Protein AF-A0A7J6I9T3-F1 (afdb_monomer_lite)

pLDDT: mean 80.14, std 11.34, range [37.78, 90.25]

Foldseek 3Di:
DPPDPVVVVVVVVVVLVPDDPVQSVQWDWDQDPVRDIDIDRNVPDDPVRVVVVVVVLVVVCVVPVPVSVVVVVVVVVD

Radius of gyration: 13.7 Å; chains: 1; bounding box: 36×30×32 Å

Sequence (78 aa):
MRINGEDEEALRWAVLERLPTYKRVRRGIFKDVVGDTKEVDVSELESPEQKLLLERLVNAVEDDPGRFFDRMRRRFDA

Organism: Cannabis sativa (NCBI:txid3483)

Structure (mmCIF, N/CA/C/O backbone):
data_AF-A0A7J6I9T3-F1
#
_entry.id   AF-A0A7J6I9T3-F1
#
loop_
_atom_site.group_PDB
_atom_site.id
_atom_site.type_symbol
_atom_site.label_atom_id
_atom_site.label_alt_id
_atom_site.label_comp_id
_atom_site.label_asym_id
_atom_site.label_entity_id
_atom_site.label_seq_id
_atom_site.pdbx_PDB_ins_code
_atom_site.Cartn_x
_atom_site.Cartn_y
_atom_site.Cartn_z
_atom_site.occupancy
_atom_site.B_iso_or_equiv
_atom_site.auth_seq_id
_atom_site.auth_comp_id
_atom_site.auth_asym_id
_atom_site.auth_atom_id
_atom_site.pdbx_PDB_model_num
ATOM 1 N N . MET A 1 1 ? 27.119 -7.924 -7.949 1.00 37.78 1 MET A N 1
ATOM 2 C CA . MET A 1 1 ? 25.997 -8.877 -7.845 1.00 37.78 1 MET A CA 1
ATOM 3 C C . MET A 1 1 ? 25.415 -8.742 -6.443 1.00 37.78 1 MET A C 1
ATOM 5 O O . MET A 1 1 ? 25.940 -9.340 -5.517 1.00 37.78 1 MET A O 1
ATOM 9 N N . ARG A 1 2 ? 24.446 -7.834 -6.252 1.00 40.28 2 ARG A N 1
ATOM 10 C CA . ARG A 1 2 ? 23.683 -7.709 -4.998 1.00 40.28 2 ARG A CA 1
ATOM 11 C C . ARG A 1 2 ? 22.374 -8.467 -5.190 1.00 40.28 2 ARG A C 1
ATOM 13 O O . ARG A 1 2 ? 21.336 -7.868 -5.398 1.00 40.28 2 ARG A O 1
ATOM 20 N N . ILE A 1 3 ? 22.488 -9.784 -5.214 1.00 45.03 3 ILE A N 1
ATOM 21 C CA . ILE A 1 3 ? 21.348 -10.693 -5.155 1.00 45.03 3 ILE A CA 1
ATOM 22 C C . ILE A 1 3 ? 21.193 -10.956 -3.670 1.00 45.03 3 ILE A C 1
ATOM 24 O O . ILE A 1 3 ? 22.145 -11.471 -3.095 1.00 45.03 3 ILE A O 1
ATOM 28 N N . ASN A 1 4 ? 20.129 -10.449 -3.045 1.00 52.62 4 ASN A N 1
ATOM 29 C CA . ASN A 1 4 ? 19.643 -10.900 -1.728 1.00 52.62 4 ASN A CA 1
ATOM 30 C C . ASN A 1 4 ? 18.381 -10.140 -1.275 1.00 52.62 4 ASN A C 1
ATOM 32 O O . ASN A 1 4 ? 17.612 -10.709 -0.520 1.00 52.62 4 ASN A O 1
ATOM 36 N N . GLY A 1 5 ? 18.142 -8.894 -1.718 1.00 55.88 5 GLY A N 1
ATOM 37 C CA . GLY A 1 5 ? 16.957 -8.110 -1.305 1.00 55.88 5 GLY A CA 1
ATOM 38 C C . GLY A 1 5 ? 15.930 -7.866 -2.416 1.00 55.88 5 GLY A C 1
ATOM 39 O O . GLY A 1 5 ? 14.739 -8.095 -2.226 1.00 55.88 5 GLY A O 1
ATOM 40 N N . GLU A 1 6 ? 16.386 -7.432 -3.595 1.00 61.16 6 GLU A N 1
ATOM 41 C CA . GLU A 1 6 ? 15.497 -7.120 -4.728 1.00 61.16 6 GLU A CA 1
ATOM 42 C C . GLU A 1 6 ? 14.878 -8.383 -5.345 1.00 61.16 6 GLU A C 1
ATOM 44 O O . GLU A 1 6 ? 13.709 -8.369 -5.722 1.00 61.16 6 GLU A O 1
ATOM 49 N N . ASP A 1 7 ? 15.618 -9.496 -5.379 1.00 73.75 7 ASP A N 1
ATOM 50 C CA . ASP A 1 7 ? 15.116 -10.770 -5.910 1.00 73.75 7 ASP A CA 1
ATOM 51 C C . ASP A 1 7 ? 14.041 -11.391 -5.010 1.00 73.75 7 ASP A C 1
ATOM 53 O O . ASP A 1 7 ? 13.074 -11.968 -5.502 1.00 73.75 7 ASP A O 1
ATOM 57 N N . GLU A 1 8 ? 14.165 -11.242 -3.689 1.00 74.25 8 GLU A N 1
ATOM 58 C CA . GLU A 1 8 ? 13.146 -11.719 -2.753 1.00 74.25 8 GLU A CA 1
ATOM 59 C C . GLU A 1 8 ? 11.865 -10.882 -2.859 1.00 74.25 8 GLU A C 1
ATOM 61 O O . GLU A 1 8 ? 10.759 -11.426 -2.895 1.00 74.25 8 GLU A O 1
ATOM 66 N N . GLU A 1 9 ? 12.005 -9.559 -2.975 1.00 73.50 9 GLU A N 1
ATOM 67 C CA . GLU A 1 9 ? 10.882 -8.657 -3.221 1.00 73.50 9 GLU A CA 1
ATOM 68 C C . GLU A 1 9 ? 10.188 -9.005 -4.551 1.00 73.50 9 GLU A C 1
ATOM 70 O O . GLU A 1 9 ? 8.964 -9.148 -4.587 1.00 73.50 9 GLU A O 1
ATOM 75 N N . ALA A 1 10 ? 10.955 -9.245 -5.620 1.00 80.44 10 ALA A N 1
ATOM 76 C CA . ALA A 1 10 ? 10.434 -9.656 -6.923 1.00 80.44 10 ALA A CA 1
ATOM 77 C C . ALA A 1 10 ? 9.690 -11.003 -6.871 1.00 80.44 10 ALA A C 1
ATOM 79 O O . ALA A 1 10 ? 8.623 -11.145 -7.473 1.00 80.44 10 ALA A O 1
ATOM 80 N N . LEU A 1 11 ? 10.197 -11.982 -6.115 1.00 82.75 11 LEU A N 1
ATOM 81 C CA . LEU A 1 11 ? 9.520 -13.268 -5.917 1.00 82.75 11 LEU A CA 1
ATOM 82 C C . LEU A 1 11 ? 8.176 -13.102 -5.197 1.00 82.75 11 LEU A C 1
ATOM 84 O O . LEU A 1 11 ? 7.191 -13.732 -5.584 1.00 82.75 11 LEU A O 1
ATOM 88 N N . ARG A 1 12 ? 8.104 -12.230 -4.187 1.00 81.75 12 ARG A N 1
ATOM 89 C CA . ARG A 1 12 ? 6.849 -11.928 -3.478 1.00 81.75 12 ARG A CA 1
ATOM 90 C C . ARG A 1 12 ? 5.848 -11.212 -4.390 1.00 81.75 12 ARG A C 1
ATOM 92 O O . ARG A 1 12 ? 4.667 -11.561 -4.383 1.00 81.75 12 ARG A O 1
ATOM 99 N N . TRP A 1 13 ? 6.310 -10.285 -5.232 1.00 82.31 13 TRP A N 1
ATOM 100 C CA . TRP A 1 13 ? 5.471 -9.654 -6.259 1.00 82.31 13 TRP A CA 1
ATOM 101 C C . TRP A 1 13 ? 4.904 -10.679 -7.248 1.00 82.31 13 TRP A C 1
ATOM 103 O O . TRP A 1 13 ? 3.698 -10.681 -7.496 1.00 82.31 13 TRP A O 1
ATOM 113 N N . ALA A 1 14 ? 5.726 -11.617 -7.723 1.00 86.25 14 ALA A N 1
ATOM 114 C CA . ALA A 1 14 ? 5.287 -12.668 -8.640 1.00 86.25 14 ALA A CA 1
ATOM 115 C C . ALA A 1 14 ? 4.204 -13.585 -8.033 1.00 86.25 14 ALA A C 1
ATOM 117 O O . ALA A 1 14 ? 3.333 -14.084 -8.749 1.00 86.25 14 ALA A O 1
ATOM 118 N N . VAL A 1 15 ? 4.227 -13.811 -6.714 1.00 85.62 15 VAL A N 1
ATOM 119 C CA . VAL A 1 15 ? 3.166 -14.555 -6.013 1.00 85.62 15 VAL A CA 1
ATOM 120 C C . VAL A 1 15 ? 1.859 -13.761 -5.998 1.00 85.62 15 VAL A C 1
ATOM 122 O O . VAL A 1 15 ? 0.809 -14.323 -6.317 1.00 85.62 15 VAL A O 1
ATOM 125 N N . LEU A 1 16 ? 1.909 -12.461 -5.689 1.00 83.94 16 LEU A N 1
ATOM 126 C CA . LEU A 1 16 ? 0.721 -11.600 -5.677 1.00 83.94 16 LEU A CA 1
ATOM 127 C C . LEU A 1 16 ? 0.086 -11.449 -7.063 1.00 83.94 16 LEU A C 1
ATOM 129 O O . LEU A 1 16 ? -1.139 -11.436 -7.184 1.00 83.94 16 LEU A O 1
ATOM 133 N N . GLU A 1 17 ? 0.895 -11.380 -8.119 1.00 83.75 17 GLU A N 1
ATOM 134 C CA . GLU A 1 17 ? 0.411 -11.264 -9.498 1.00 83.75 17 GLU A CA 1
ATOM 135 C C . GLU A 1 17 ? -0.380 -12.485 -9.970 1.00 83.75 17 GLU A C 1
ATOM 137 O O . GLU A 1 17 ? -1.285 -12.345 -10.794 1.00 83.75 17 GLU A O 1
ATOM 142 N N . ARG A 1 18 ? -0.086 -13.664 -9.410 1.00 87.75 18 ARG A N 1
ATOM 143 C CA . ARG A 1 18 ? -0.790 -14.923 -9.698 1.00 87.75 18 ARG A CA 1
ATOM 144 C C . ARG A 1 18 ? -2.114 -15.067 -8.948 1.00 87.75 18 ARG A C 1
ATOM 146 O O . ARG A 1 18 ? -2.862 -16.007 -9.218 1.00 87.75 18 ARG A O 1
ATOM 153 N N . LEU A 1 19 ? -2.416 -14.180 -7.999 1.00 85.56 19 LEU A N 1
ATOM 154 C CA . LEU A 1 19 ? -3.678 -14.226 -7.267 1.00 85.56 19 LEU A CA 1
ATOM 155 C C . LEU A 1 19 ? -4.861 -13.832 -8.168 1.00 85.56 19 LEU A C 1
ATOM 157 O O . LEU A 1 19 ? -4.726 -12.955 -9.023 1.00 85.56 19 LEU A O 1
ATOM 161 N N . PRO A 1 20 ? -6.064 -14.392 -7.925 1.00 88.00 20 PRO A N 1
ATOM 162 C CA . PRO A 1 20 ? -7.284 -13.894 -8.550 1.00 88.00 20 PRO A CA 1
ATOM 163 C C . PRO A 1 20 ? -7.449 -12.392 -8.307 1.00 88.00 20 PRO A C 1
ATOM 165 O O . PRO A 1 20 ? -7.136 -11.908 -7.214 1.00 88.00 20 PRO A O 1
ATOM 168 N N . THR A 1 21 ? -8.016 -11.670 -9.280 1.00 85.56 21 THR A N 1
ATOM 169 C CA . THR A 1 21 ? -8.156 -10.201 -9.267 1.00 85.56 21 THR A CA 1
ATOM 170 C C . THR A 1 21 ? -8.644 -9.661 -7.924 1.00 85.56 21 THR A C 1
ATOM 172 O O . THR A 1 21 ? -8.071 -8.710 -7.405 1.00 85.56 21 THR A O 1
ATOM 175 N N . TYR A 1 22 ? -9.639 -10.316 -7.314 1.00 85.56 22 TYR A N 1
ATOM 176 C CA . TYR A 1 22 ? -10.200 -9.934 -6.016 1.00 85.56 22 TYR A CA 1
ATOM 177 C C . TYR A 1 22 ? -9.172 -9.904 -4.872 1.00 85.56 22 TYR A C 1
ATOM 179 O O . TYR A 1 22 ? -9.192 -8.983 -4.054 1.00 85.56 22 TYR A O 1
ATOM 187 N N . LYS A 1 23 ? -8.295 -10.912 -4.791 1.00 85.75 23 LYS A N 1
ATOM 188 C CA . LYS A 1 23 ? -7.247 -10.980 -3.763 1.00 85.75 23 LYS A CA 1
ATOM 189 C C . LYS A 1 23 ? -6.078 -10.067 -4.119 1.00 85.75 23 LYS A C 1
ATOM 191 O O . LYS A 1 23 ? -5.551 -9.389 -3.246 1.00 85.75 23 LYS A O 1
ATOM 196 N N . ARG A 1 24 ? -5.733 -9.987 -5.407 1.00 85.81 24 ARG A N 1
ATOM 197 C CA . ARG A 1 24 ? -4.637 -9.152 -5.911 1.00 85.81 24 ARG A CA 1
ATOM 198 C C . ARG A 1 24 ? -4.835 -7.662 -5.621 1.00 85.81 24 ARG A C 1
ATOM 200 O O . ARG A 1 24 ? -3.878 -6.989 -5.275 1.00 85.81 24 ARG A O 1
ATOM 207 N N . VAL A 1 25 ? -6.062 -7.141 -5.716 1.00 82.62 25 VAL A N 1
ATOM 208 C CA . VAL A 1 25 ? -6.334 -5.715 -5.428 1.00 82.62 25 VAL A CA 1
ATOM 209 C C . VAL A 1 25 ? -6.318 -5.366 -3.938 1.00 82.62 25 VAL A C 1
ATOM 211 O O . VAL A 1 25 ? -6.179 -4.196 -3.598 1.00 82.62 25 VAL A O 1
ATOM 214 N N . ARG A 1 26 ? -6.470 -6.356 -3.050 1.00 85.94 26 ARG A N 1
ATOM 215 C CA . ARG A 1 26 ? -6.500 -6.152 -1.591 1.00 85.94 26 ARG A CA 1
ATOM 216 C C . ARG A 1 26 ? -5.168 -6.426 -0.915 1.00 85.94 26 ARG A C 1
ATOM 218 O O . ARG A 1 26 ? -5.007 -6.059 0.239 1.00 85.94 26 ARG A O 1
ATOM 225 N N . ARG A 1 27 ? -4.229 -7.061 -1.611 1.00 86.94 27 ARG A N 1
ATOM 226 C CA . ARG A 1 27 ? -2.936 -7.440 -1.049 1.00 86.94 27 ARG A CA 1
ATOM 227 C C . ARG A 1 27 ? -1.820 -6.586 -1.615 1.00 86.94 27 ARG A C 1
ATOM 229 O O . ARG A 1 27 ? -1.798 -6.273 -2.803 1.00 86.94 27 ARG A O 1
ATOM 236 N N . GLY A 1 28 ? -0.899 -6.204 -0.745 1.00 83.50 28 GLY A N 1
ATOM 237 C CA . GLY A 1 28 ? 0.249 -5.385 -1.098 1.00 83.50 28 GLY A CA 1
ATOM 238 C C . GLY A 1 28 ? 1.465 -5.738 -0.262 1.00 83.50 28 GLY A C 1
ATOM 239 O O . GLY A 1 28 ? 1.359 -6.383 0.778 1.00 83.50 28 GLY A O 1
ATOM 240 N N . ILE A 1 29 ? 2.626 -5.308 -0.734 1.00 83.19 29 ILE A N 1
ATOM 241 C CA . ILE A 1 29 ? 3.898 -5.474 -0.041 1.00 83.19 29 ILE A CA 1
ATOM 242 C C . ILE A 1 29 ? 4.285 -4.130 0.578 1.00 83.19 29 ILE A C 1
ATOM 244 O O . ILE A 1 29 ? 4.331 -3.116 -0.117 1.00 83.19 29 ILE A O 1
ATOM 248 N N . PHE A 1 30 ? 4.571 -4.127 1.878 1.00 78.88 30 PHE A N 1
ATOM 249 C CA . PHE A 1 30 ? 4.927 -2.939 2.651 1.00 78.88 30 PHE A CA 1
ATOM 250 C C . PHE A 1 30 ? 6.256 -3.139 3.362 1.00 78.88 30 PHE A C 1
ATOM 252 O O . PHE A 1 30 ? 6.539 -4.231 3.835 1.00 78.88 30 PHE A O 1
ATOM 259 N N . LYS A 1 31 ? 7.058 -2.078 3.474 1.00 75.12 31 LYS A N 1
ATOM 260 C CA . LYS A 1 31 ? 8.241 -2.071 4.344 1.00 75.12 31 LYS A CA 1
ATOM 261 C C . LYS A 1 31 ? 7.838 -1.562 5.715 1.00 75.12 31 LYS A C 1
ATOM 263 O O . LYS A 1 31 ? 7.220 -0.503 5.791 1.00 75.12 31 LYS A O 1
ATOM 268 N N . ASP A 1 32 ? 8.112 -2.294 6.781 1.00 70.38 32 ASP A N 1
ATOM 269 C CA . ASP A 1 32 ? 7.819 -1.852 8.139 1.00 70.38 32 ASP A CA 1
ATOM 270 C C . ASP A 1 32 ? 8.791 -0.749 8.605 1.00 70.38 32 ASP A C 1
ATOM 272 O O . ASP A 1 32 ? 9.588 -0.223 7.828 1.00 70.38 32 ASP A O 1
ATOM 276 N N . VAL A 1 33 ? 8.671 -0.321 9.864 1.00 67.56 33 VAL A N 1
ATOM 277 C CA . VAL A 1 33 ? 9.540 0.720 10.452 1.00 67.56 33 VAL A CA 1
ATOM 278 C C . VAL A 1 33 ? 11.009 0.302 10.585 1.00 67.56 33 VAL A C 1
ATOM 280 O O . VAL A 1 33 ? 11.866 1.175 10.682 1.00 67.56 33 VAL A O 1
ATOM 283 N N . VAL A 1 34 ? 11.305 -0.998 10.580 1.00 73.25 34 VAL A N 1
ATOM 284 C CA . VAL A 1 34 ? 12.668 -1.548 10.659 1.00 73.25 34 VAL A CA 1
ATOM 285 C C . VAL A 1 34 ? 13.253 -1.767 9.253 1.00 73.25 34 VAL A C 1
ATOM 287 O O . VAL A 1 34 ? 14.458 -1.951 9.098 1.00 73.25 34 VAL A O 1
ATOM 290 N N . GLY A 1 35 ? 12.421 -1.646 8.213 1.00 70.75 35 GLY A N 1
ATOM 291 C CA . GLY A 1 35 ? 12.792 -1.821 6.810 1.00 70.75 35 GLY A CA 1
ATOM 292 C C . GLY A 1 35 ? 12.465 -3.211 6.264 1.00 70.75 35 GLY A C 1
ATOM 293 O O . GLY A 1 35 ? 12.727 -3.469 5.085 1.00 70.75 35 GLY A O 1
ATOM 294 N N . ASP A 1 36 ? 11.853 -4.077 7.075 1.00 76.81 36 ASP A N 1
ATOM 295 C CA . ASP A 1 36 ? 11.482 -5.427 6.675 1.00 76.81 36 ASP A CA 1
ATOM 296 C C . ASP A 1 36 ? 10.253 -5.401 5.780 1.00 76.81 36 ASP A C 1
ATOM 298 O O . ASP A 1 36 ? 9.277 -4.687 5.999 1.00 76.81 36 ASP A O 1
ATOM 302 N N . THR A 1 37 ? 10.300 -6.208 4.731 1.00 77.56 37 THR A N 1
ATOM 303 C CA . THR A 1 37 ? 9.220 -6.290 3.756 1.00 77.56 37 THR A CA 1
ATOM 304 C C . THR A 1 37 ? 8.166 -7.287 4.251 1.00 77.56 37 THR A C 1
ATOM 306 O O . THR A 1 37 ? 8.503 -8.418 4.594 1.00 77.56 37 THR 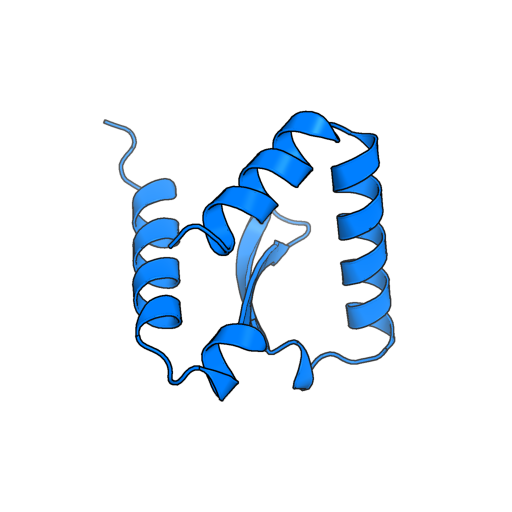A O 1
ATOM 309 N N . LYS A 1 38 ? 6.885 -6.912 4.261 1.00 80.44 38 LYS A N 1
ATOM 310 C CA . LYS A 1 38 ? 5.753 -7.725 4.728 1.00 80.44 38 LYS A CA 1
ATOM 311 C C . LYS A 1 38 ? 4.594 -7.666 3.732 1.00 80.44 38 LYS A C 1
ATOM 313 O O . LYS A 1 38 ? 4.264 -6.599 3.220 1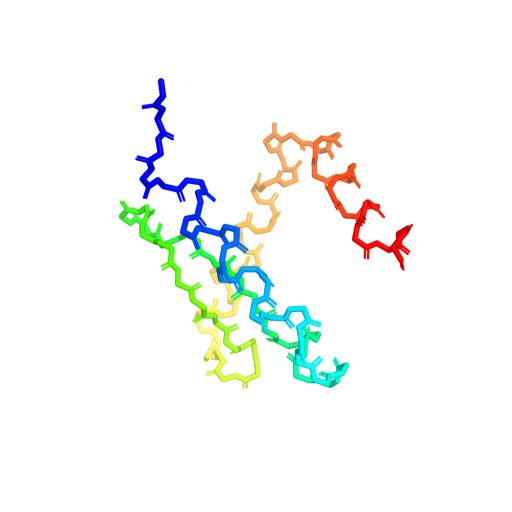.00 80.44 38 LYS A O 1
ATOM 318 N N . GLU A 1 39 ? 3.970 -8.811 3.462 1.00 84.94 39 GLU A N 1
ATOM 319 C CA . GLU A 1 39 ? 2.688 -8.867 2.751 1.00 84.94 39 GLU A CA 1
ATOM 320 C C . GLU A 1 39 ? 1.558 -8.465 3.705 1.00 84.94 39 GLU A C 1
ATOM 322 O O . GLU A 1 39 ? 1.490 -8.937 4.840 1.00 84.94 39 GLU A O 1
ATOM 327 N N . VAL A 1 40 ? 0.674 -7.590 3.243 1.00 85.00 40 VAL A N 1
ATOM 328 C CA . VAL A 1 40 ? -0.461 -7.077 4.009 1.00 85.00 40 VAL A CA 1
ATOM 329 C C . VAL A 1 40 ? -1.731 -7.279 3.198 1.00 85.00 40 VAL A C 1
ATOM 331 O O . VAL A 1 40 ? -1.780 -6.916 2.020 1.00 85.00 40 VAL A O 1
ATOM 334 N N . ASP A 1 41 ? -2.764 -7.819 3.841 1.00 88.00 41 ASP A N 1
ATOM 335 C CA . ASP A 1 41 ? -4.131 -7.782 3.332 1.00 88.00 41 ASP A CA 1
ATOM 336 C C . ASP A 1 41 ? -4.822 -6.526 3.873 1.00 88.00 41 ASP A C 1
ATOM 338 O O . ASP A 1 41 ? -5.089 -6.402 5.064 1.00 88.00 41 ASP A O 1
ATOM 342 N N . VAL A 1 42 ? -5.103 -5.569 2.990 1.00 84.19 42 VAL A N 1
ATOM 343 C CA . VAL A 1 42 ? -5.716 -4.281 3.342 1.00 84.19 42 VAL A CA 1
ATOM 344 C C . VAL A 1 42 ? -7.099 -4.474 3.974 1.00 84.19 42 VAL A C 1
ATOM 346 O O . VAL A 1 42 ? -7.544 -3.619 4.734 1.00 84.19 42 VAL A O 1
ATOM 349 N N . SER A 1 43 ? -7.778 -5.594 3.692 1.00 84.50 43 SER A N 1
ATOM 350 C CA . SER A 1 43 ? -9.080 -5.897 4.295 1.00 84.50 43 SER A CA 1
ATOM 351 C C . SER A 1 43 ? -9.002 -6.392 5.739 1.00 84.50 43 SER A C 1
ATOM 353 O O . SER A 1 43 ? -10.007 -6.335 6.441 1.00 84.50 43 SER A O 1
ATOM 355 N N . GLU A 1 44 ? -7.825 -6.834 6.182 1.00 88.31 44 GLU A N 1
ATOM 356 C CA . GLU A 1 44 ? -7.577 -7.317 7.543 1.00 88.31 44 GLU A CA 1
ATOM 357 C C . GLU A 1 44 ? -6.964 -6.232 8.445 1.00 88.31 44 GLU A C 1
ATOM 359 O O . GLU A 1 44 ? -6.781 -6.470 9.634 1.00 88.31 44 GLU A O 1
ATOM 364 N N . LEU A 1 45 ? -6.666 -5.043 7.902 1.00 86.38 45 LEU A N 1
ATOM 365 C CA . LEU A 1 45 ? -6.071 -3.945 8.662 1.00 86.38 45 LEU A CA 1
ATOM 366 C C . LEU A 1 45 ? -7.060 -3.325 9.651 1.00 86.38 45 LEU A C 1
ATOM 368 O O . LEU A 1 45 ? -8.163 -2.920 9.266 1.00 86.38 45 LEU A O 1
ATOM 372 N N . GLU A 1 46 ? -6.621 -3.130 10.891 1.00 88.94 46 GLU A N 1
ATOM 373 C CA . GLU A 1 46 ? -7.366 -2.357 11.884 1.00 88.94 46 GLU A CA 1
ATOM 374 C C . GLU A 1 46 ? -7.237 -0.843 11.643 1.00 88.94 46 GLU A C 1
ATOM 376 O O . GLU A 1 46 ? -6.320 -0.364 10.972 1.00 88.94 46 GLU A O 1
ATOM 381 N N . SER A 1 47 ? -8.142 -0.041 12.218 1.00 89.56 47 SER A N 1
ATOM 382 C CA . SER A 1 47 ? -8.158 1.419 12.021 1.00 89.56 47 SER A CA 1
ATOM 383 C C . SER A 1 47 ? -6.810 2.123 12.278 1.00 89.56 47 SER A C 1
ATOM 385 O O . SER A 1 47 ? -6.466 3.016 11.498 1.00 89.56 47 SER A O 1
ATOM 387 N N . PRO A 1 48 ? -6.011 1.758 13.304 1.00 86.69 48 PRO A N 1
ATOM 388 C CA . PRO A 1 48 ? -4.687 2.351 13.500 1.00 86.69 48 PRO A CA 1
ATOM 389 C C . PRO A 1 48 ? -3.710 2.033 12.360 1.00 86.69 48 PRO A C 1
ATOM 391 O O . PRO A 1 48 ? -2.961 2.905 11.921 1.00 86.69 48 PRO A O 1
ATOM 394 N N . GLU A 1 49 ? -3.738 0.805 11.844 1.00 83.50 49 GLU A N 1
ATOM 395 C CA . GLU A 1 49 ? -2.862 0.363 10.758 1.00 83.50 49 GLU A CA 1
ATOM 396 C C . GLU A 1 49 ? -3.261 1.011 9.430 1.00 83.50 49 GLU A C 1
ATOM 398 O O . GLU A 1 49 ? -2.399 1.457 8.672 1.00 83.50 49 GLU A O 1
ATOM 403 N N . GLN A 1 50 ? -4.568 1.147 9.179 1.00 86.00 50 GLN A N 1
ATOM 404 C CA . GLN A 1 50 ? -5.099 1.889 8.034 1.00 86.00 50 GLN A CA 1
ATOM 405 C C . GLN A 1 50 ? -4.650 3.355 8.060 1.00 86.00 50 GLN A C 1
ATOM 407 O O . GLN A 1 50 ? -4.251 3.898 7.030 1.00 86.00 50 GLN A O 1
ATOM 412 N N . LYS A 1 51 ? -4.672 3.997 9.235 1.00 87.94 51 LYS A N 1
ATOM 413 C CA . LYS A 1 51 ? -4.209 5.380 9.385 1.00 87.94 51 LYS A CA 1
ATOM 414 C C . LYS A 1 51 ? -2.718 5.510 9.067 1.00 87.94 51 LYS A C 1
ATOM 416 O O . LYS A 1 51 ? -2.348 6.367 8.270 1.00 87.94 51 LYS A O 1
ATOM 421 N N . LEU A 1 52 ? -1.886 4.618 9.606 1.00 85.25 52 LEU A N 1
ATOM 422 C CA . LEU A 1 52 ? -0.448 4.590 9.318 1.00 85.25 52 LEU A CA 1
ATOM 423 C C . LEU A 1 52 ? -0.163 4.370 7.822 1.00 85.25 52 LEU A C 1
ATOM 425 O O . LEU A 1 52 ? 0.751 4.973 7.259 1.00 85.25 52 LEU A O 1
ATOM 429 N N . LEU A 1 53 ? -0.950 3.513 7.167 1.00 83.62 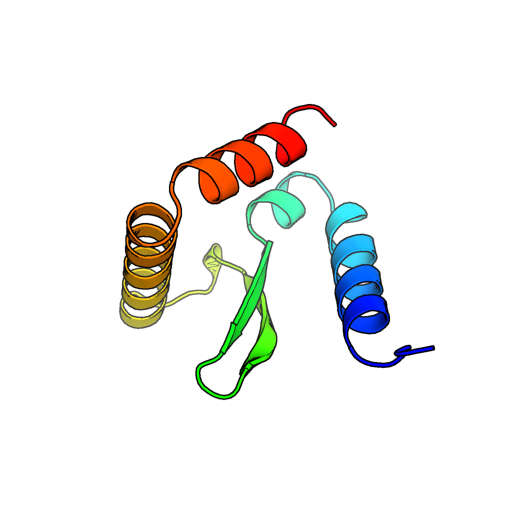53 LEU A N 1
ATOM 430 C CA . LEU A 1 53 ? -0.864 3.268 5.729 1.00 83.62 53 LEU A CA 1
ATOM 431 C C . LEU A 1 53 ? -1.106 4.550 4.921 1.00 83.62 53 LEU A C 1
ATOM 433 O O . LEU A 1 53 ? -0.342 4.863 4.008 1.00 83.62 53 LEU A O 1
ATOM 437 N N . LEU A 1 54 ? -2.168 5.285 5.266 1.00 87.06 54 LEU A N 1
ATOM 438 C CA . LEU A 1 54 ? -2.545 6.534 4.608 1.00 87.06 54 LEU A CA 1
ATOM 439 C C . LEU A 1 54 ? -1.511 7.634 4.852 1.00 87.06 54 LEU A C 1
ATOM 441 O O . LEU A 1 54 ? -1.141 8.323 3.908 1.00 87.06 54 LEU A O 1
ATOM 445 N N . GLU A 1 55 ? -0.996 7.761 6.074 1.00 88.38 55 GLU A N 1
ATOM 446 C CA . GLU A 1 55 ? 0.078 8.710 6.398 1.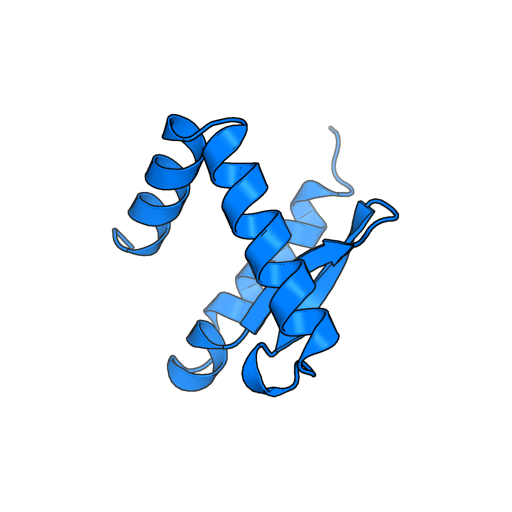00 88.38 55 GLU A CA 1
ATOM 447 C C . GLU A 1 55 ? 1.322 8.452 5.541 1.00 88.38 55 GLU A C 1
ATOM 449 O O . GLU A 1 55 ? 1.869 9.368 4.934 1.00 88.38 55 GLU A O 1
ATOM 454 N N . ARG A 1 56 ? 1.731 7.18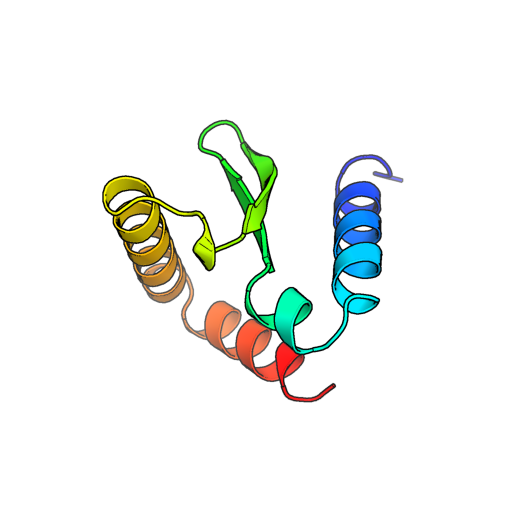7 5.395 1.00 83.75 56 ARG A N 1
ATOM 455 C CA . ARG A 1 56 ? 2.862 6.813 4.531 1.00 83.75 56 ARG A CA 1
ATOM 456 C C . ARG A 1 56 ? 2.598 7.097 3.058 1.00 83.75 56 ARG A C 1
ATOM 458 O O . ARG A 1 56 ? 3.520 7.483 2.344 1.00 83.75 56 ARG A O 1
ATOM 465 N N . LEU A 1 57 ? 1.365 6.882 2.600 1.00 84.19 57 LEU A N 1
ATOM 466 C CA . LEU A 1 57 ? 0.969 7.188 1.230 1.00 84.19 57 LEU A CA 1
ATOM 467 C C . LEU A 1 57 ? 1.080 8.691 0.953 1.00 84.19 57 LEU A C 1
ATOM 469 O O . LEU A 1 57 ? 1.644 9.069 -0.068 1.00 84.19 57 LEU A O 1
ATOM 473 N N . VAL A 1 58 ? 0.579 9.525 1.868 1.00 86.88 58 VAL A N 1
ATOM 474 C CA . VAL A 1 58 ? 0.666 10.989 1.774 1.00 86.88 58 VAL A CA 1
ATOM 475 C C . VAL A 1 58 ? 2.124 11.438 1.782 1.00 86.88 58 VAL A C 1
ATOM 477 O O . VAL A 1 58 ? 2.539 12.124 0.853 1.00 86.88 58 VAL A O 1
ATOM 480 N N . ASN A 1 59 ? 2.928 10.959 2.735 1.00 86.31 59 ASN A N 1
ATOM 481 C CA . ASN A 1 59 ? 4.350 11.305 2.814 1.00 86.31 59 ASN A CA 1
ATOM 482 C C . ASN A 1 59 ? 5.106 10.920 1.531 1.00 86.31 59 ASN A C 1
ATOM 484 O O . ASN A 1 59 ? 5.902 11.697 1.022 1.00 86.31 59 ASN A O 1
ATOM 488 N N . ALA A 1 60 ? 4.820 9.751 0.944 1.00 81.69 60 ALA A N 1
ATOM 489 C CA . ALA A 1 60 ? 5.456 9.327 -0.304 1.00 81.69 60 ALA A CA 1
ATOM 490 C C . ALA A 1 60 ? 5.110 10.227 -1.505 1.00 81.69 60 ALA A C 1
ATOM 492 O O . ALA A 1 60 ? 5.908 10.328 -2.438 1.00 81.69 60 ALA A O 1
ATOM 493 N N . VAL A 1 61 ? 3.922 10.842 -1.504 1.00 86.44 61 VAL A N 1
ATOM 494 C CA . VAL A 1 61 ? 3.525 11.839 -2.507 1.00 86.44 61 VAL A CA 1
ATOM 495 C C . VAL A 1 61 ? 4.228 13.168 -2.249 1.00 86.44 61 VAL A C 1
ATOM 497 O O . VAL A 1 61 ? 4.635 13.804 -3.211 1.00 86.44 61 VAL A O 1
ATOM 500 N N . GLU A 1 62 ? 4.384 13.583 -0.992 1.00 88.62 62 GLU A N 1
ATOM 501 C CA . GLU A 1 62 ? 5.078 14.827 -0.629 1.00 88.62 62 GLU A CA 1
ATOM 502 C C . GLU A 1 62 ? 6.586 14.767 -0.923 1.00 88.62 62 GLU A C 1
ATOM 504 O O . GLU A 1 62 ? 7.142 15.742 -1.428 1.00 88.62 62 GLU A O 1
ATOM 509 N N . ASP A 1 63 ? 7.226 13.619 -0.678 1.00 88.56 63 ASP A N 1
ATOM 510 C CA . ASP A 1 63 ? 8.665 13.417 -0.890 1.00 88.56 63 ASP A CA 1
ATOM 511 C C . ASP A 1 63 ? 9.063 13.459 -2.379 1.00 88.56 63 ASP A C 1
ATOM 513 O O . ASP A 1 63 ? 10.048 14.098 -2.750 1.00 88.56 63 ASP A O 1
ATOM 517 N N . ASP A 1 64 ? 8.328 12.746 -3.244 1.00 89.25 64 ASP A N 1
ATOM 518 C CA . ASP A 1 64 ? 8.588 12.685 -4.691 1.00 89.25 64 ASP A CA 1
ATOM 519 C C . ASP A 1 64 ? 7.296 12.366 -5.477 1.00 89.25 64 ASP A C 1
ATOM 521 O O . ASP A 1 64 ? 7.035 11.205 -5.843 1.00 89.25 64 ASP A O 1
ATOM 525 N N . PRO A 1 65 ? 6.476 13.394 -5.777 1.00 89.31 65 PRO A N 1
ATOM 526 C CA . PRO A 1 65 ? 5.205 13.209 -6.468 1.00 89.31 65 PRO A CA 1
ATOM 527 C C . PRO A 1 65 ? 5.379 12.571 -7.851 1.00 89.31 65 PRO A C 1
ATOM 529 O O . PRO A 1 65 ? 4.593 11.709 -8.249 1.00 89.31 65 PRO A O 1
ATOM 532 N N . GLY A 1 66 ? 6.422 12.967 -8.592 1.00 90.25 66 GLY A N 1
ATOM 533 C CA . GLY A 1 66 ? 6.676 12.481 -9.949 1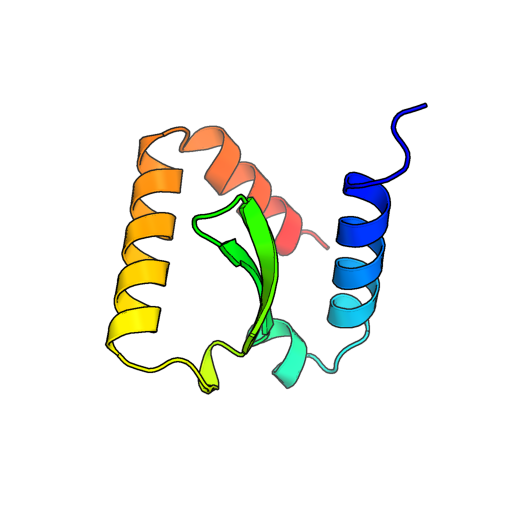.00 90.25 66 GLY A CA 1
ATOM 534 C C . GLY A 1 66 ? 6.917 10.974 -9.967 1.00 90.25 66 GLY A C 1
ATOM 535 O O . GLY A 1 66 ? 6.234 10.232 -10.677 1.00 90.25 66 GLY A O 1
ATOM 536 N N . ARG A 1 67 ? 7.822 10.497 -9.106 1.00 86.62 67 ARG A N 1
ATOM 537 C CA . ARG A 1 67 ? 8.120 9.067 -8.962 1.00 86.62 67 ARG A CA 1
ATOM 538 C C . ARG A 1 67 ? 6.939 8.271 -8.420 1.00 86.62 67 ARG A C 1
ATOM 540 O O . ARG A 1 67 ? 6.804 7.082 -8.733 1.00 86.62 67 ARG A O 1
ATOM 547 N N . PHE A 1 68 ? 6.106 8.877 -7.577 1.00 86.81 68 PHE A N 1
ATOM 548 C CA . PHE A 1 68 ? 4.880 8.248 -7.101 1.00 86.81 68 PHE A CA 1
ATOM 549 C C . PHE A 1 68 ? 3.900 7.991 -8.255 1.00 86.81 68 PHE A C 1
ATOM 551 O O . PHE A 1 68 ? 3.525 6.837 -8.492 1.00 86.81 68 PHE A O 1
ATOM 558 N N . PHE A 1 69 ? 3.530 9.031 -9.009 1.00 88.06 69 PHE A N 1
ATOM 559 C CA . PHE A 1 69 ? 2.552 8.905 -10.092 1.00 88.06 69 PHE A CA 1
ATOM 560 C C . PHE A 1 69 ? 3.056 8.028 -11.243 1.00 88.06 69 PHE A C 1
ATOM 562 O O . PHE A 1 69 ? 2.277 7.245 -11.788 1.00 88.06 69 PHE A O 1
ATOM 569 N N . ASP A 1 70 ? 4.354 8.062 -11.562 1.00 89.88 70 ASP A N 1
ATOM 570 C CA . ASP A 1 70 ? 4.931 7.158 -12.564 1.00 89.88 70 ASP A CA 1
ATOM 571 C C . ASP A 1 70 ? 4.824 5.683 -12.155 1.00 89.88 70 ASP A C 1
ATOM 573 O O . ASP A 1 70 ? 4.490 4.832 -12.985 1.00 89.88 70 ASP A O 1
ATOM 577 N N . ARG A 1 71 ? 5.053 5.355 -10.875 1.00 82.44 71 ARG A N 1
ATOM 578 C CA . ARG A 1 71 ? 4.855 3.987 -10.365 1.00 82.44 71 ARG A CA 1
ATOM 579 C C . ARG A 1 71 ? 3.388 3.572 -10.397 1.00 82.44 71 ARG A C 1
ATOM 581 O O . ARG A 1 71 ? 3.100 2.434 -10.756 1.00 82.44 71 ARG A O 1
ATOM 588 N N . MET A 1 72 ? 2.475 4.476 -10.045 1.00 83.31 72 MET A N 1
ATOM 589 C CA . MET A 1 72 ? 1.036 4.211 -10.107 1.00 83.31 72 MET A CA 1
ATOM 590 C C . MET A 1 72 ? 0.581 3.923 -11.537 1.00 83.31 72 MET A C 1
ATOM 592 O O . MET A 1 72 ? -0.084 2.918 -11.767 1.00 83.31 72 MET A O 1
ATOM 596 N N . ARG A 1 73 ? 0.998 4.742 -12.506 1.00 86.31 73 ARG A N 1
ATOM 597 C CA . ARG A 1 73 ? 0.653 4.560 -13.919 1.00 86.31 73 ARG A CA 1
ATOM 598 C C . ARG A 1 73 ? 1.136 3.213 -14.469 1.00 86.31 73 ARG A C 1
ATOM 600 O O . ARG A 1 73 ? 0.342 2.476 -15.043 1.00 86.31 73 ARG A O 1
ATOM 607 N N . ARG A 1 74 ? 2.383 2.818 -14.178 1.00 82.06 74 ARG A N 1
ATOM 608 C CA . ARG A 1 74 ? 2.934 1.507 -14.587 1.00 82.06 74 ARG A CA 1
ATOM 609 C C . ARG A 1 74 ? 2.129 0.302 -14.091 1.00 82.06 74 ARG A C 1
ATOM 611 O O . ARG A 1 74 ? 2.209 -0.752 -14.705 1.00 82.06 74 ARG A O 1
ATOM 618 N N . ARG A 1 75 ? 1.370 0.431 -12.995 1.00 70.38 75 ARG A N 1
ATOM 619 C CA . ARG A 1 75 ? 0.503 -0.650 -12.490 1.00 70.38 75 ARG A CA 1
ATOM 620 C C . ARG A 1 75 ? -0.800 -0.804 -13.276 1.00 70.38 75 ARG A C 1
ATOM 622 O O . ARG A 1 75 ? -1.414 -1.861 -13.178 1.00 70.38 75 ARG A O 1
ATOM 629 N N . PHE A 1 76 ? -1.239 0.235 -13.985 1.00 72.06 76 PHE A N 1
ATOM 630 C CA . PHE A 1 76 ? -2.476 0.229 -14.774 1.00 72.06 76 PHE A CA 1
ATOM 631 C C . PHE A 1 76 ? -2.235 0.028 -16.274 1.00 72.06 76 PHE A C 1
ATOM 633 O O . PHE A 1 76 ? -3.153 -0.398 -16.964 1.00 72.06 76 PHE A O 1
ATOM 640 N N . ASP A 1 77 ? -1.018 0.282 -16.758 1.00 69.94 77 ASP A N 1
ATOM 641 C CA . ASP A 1 77 ? -0.623 0.085 -18.162 1.00 69.94 77 ASP A CA 1
ATOM 642 C C . ASP A 1 77 ? -0.202 -1.372 -18.491 1.00 69.94 77 ASP A C 1
ATOM 644 O O . ASP A 1 77 ? 0.405 -1.612 -19.536 1.00 69.94 77 ASP A O 1
ATOM 648 N N . ALA A 1 78 ? -0.484 -2.335 -17.602 1.00 51.66 78 ALA A N 1
ATOM 649 C CA . ALA A 1 78 ? -0.111 -3.751 -17.721 1.00 51.66 78 ALA A CA 1
ATOM 650 C C . ALA A 1 78 ? -1.268 -4.649 -18.187 1.00 51.66 78 ALA A C 1
ATOM 652 O O . ALA A 1 78 ? -2.409 -4.449 -17.708 1.00 51.66 78 ALA A O 1
#

Secondary structure (DSSP, 8-state):
---SSHHHHHHHHHHHHTS-HHHHTTEEEEE-TTS-EEEEEGGG--HHHHHHHHHHHHHHHHH-HHHHHHHHHHHH--